Protein AF-A0A3D3TDF0-F1 (afdb_monomer_lite)

Sequence (76 aa):
MENLKKPQINIETVQEYLTKYIFPKQLAELLDEFLYNYMIMLVQLAEEGKIIIDKDTPGFIYYMKLLRDTLRECED

Structure (mmCIF, N/CA/C/O backbone):
data_AF-A0A3D3TDF0-F1
#
_entry.id   AF-A0A3D3TDF0-F1
#
loop_
_atom_site.group_PDB
_atom_site.id
_atom_site.type_symbol
_atom_site.label_atom_id
_atom_site.label_alt_id
_atom_site.label_comp_id
_atom_site.label_asym_id
_atom_site.label_entity_id
_atom_site.label_seq_id
_atom_site.pdbx_PDB_ins_code
_atom_site.Cartn_x
_atom_site.Cartn_y
_atom_site.Cartn_z
_atom_site.occupancy
_atom_site.B_iso_or_equiv
_atom_site.auth_seq_id
_atom_site.auth_comp_id
_atom_site.auth_asym_id
_atom_site.auth_atom_id
_atom_site.pdbx_PDB_model_num
ATOM 1 N N . MET A 1 1 ? -28.220 12.565 -9.553 1.00 39.12 1 MET A N 1
ATOM 2 C CA . MET A 1 1 ? -27.028 11.698 -9.468 1.00 39.12 1 MET A CA 1
ATOM 3 C C . MET A 1 1 ? -26.098 12.138 -10.578 1.00 39.12 1 MET A C 1
ATOM 5 O O . MET A 1 1 ? -26.355 11.823 -11.732 1.00 39.12 1 MET A O 1
ATOM 9 N N . GLU A 1 2 ? -25.123 12.988 -10.262 1.00 45.47 2 GLU A N 1
ATOM 10 C CA . GLU A 1 2 ? -24.119 13.403 -11.241 1.00 45.47 2 GLU A CA 1
ATOM 11 C C . GLU A 1 2 ? -23.278 12.185 -11.618 1.00 45.47 2 GLU A C 1
ATOM 13 O O . GLU A 1 2 ? -22.695 11.527 -10.757 1.00 45.47 2 GLU A O 1
ATOM 18 N N . ASN A 1 3 ? -23.248 11.863 -12.910 1.00 49.69 3 ASN A N 1
ATOM 19 C CA . ASN A 1 3 ? -22.298 10.912 -13.466 1.00 49.69 3 ASN A CA 1
ATOM 20 C C . ASN A 1 3 ? -20.902 11.529 -13.334 1.00 49.69 3 ASN A C 1
ATOM 22 O O . ASN A 1 3 ? -20.430 12.200 -14.253 1.00 49.69 3 ASN A O 1
ATOM 26 N N . LEU A 1 4 ? -20.255 11.330 -12.183 1.00 52.78 4 LEU A N 1
ATOM 27 C CA . LEU A 1 4 ? -18.831 11.584 -12.012 1.00 52.78 4 LEU A CA 1
ATOM 28 C C . LEU A 1 4 ? -18.103 10.687 -13.017 1.00 52.78 4 LEU A C 1
ATOM 30 O O . LEU A 1 4 ? -17.891 9.497 -12.776 1.00 52.78 4 LEU A O 1
ATOM 34 N N . LYS A 1 5 ? -17.781 11.243 -14.192 1.00 56.03 5 LYS A N 1
ATOM 35 C CA . LYS A 1 5 ? -16.868 10.613 -15.145 1.00 56.03 5 LYS A CA 1
ATOM 36 C C . LYS A 1 5 ? -15.615 10.260 -14.354 1.00 56.03 5 LYS A C 1
ATOM 38 O O . LYS A 1 5 ? -14.962 11.161 -13.829 1.00 56.03 5 LYS A O 1
ATOM 43 N N . LYS A 1 6 ? -15.309 8.963 -14.232 1.00 60.09 6 LYS A N 1
ATOM 44 C CA . LYS A 1 6 ? -14.055 8.527 -13.615 1.00 60.09 6 LYS A CA 1
ATOM 45 C C . LYS A 1 6 ? -12.924 9.272 -14.328 1.00 60.09 6 LYS A C 1
ATOM 47 O O . LYS A 1 6 ? -12.892 9.216 -15.561 1.00 60.09 6 LYS A O 1
ATOM 52 N N . PRO A 1 7 ? -12.058 9.999 -13.602 1.00 64.69 7 PRO A N 1
ATOM 53 C CA . PRO A 1 7 ? -10.939 10.677 -14.226 1.00 64.69 7 PRO A CA 1
ATOM 54 C C . PRO A 1 7 ? -10.143 9.642 -15.012 1.00 64.69 7 PRO A C 1
ATOM 56 O O . PRO A 1 7 ? -9.785 8.584 -14.492 1.00 64.69 7 PRO A O 1
ATOM 59 N N . GLN A 1 8 ? -9.954 9.914 -16.299 1.00 71.62 8 GLN A N 1
ATOM 60 C CA . GLN A 1 8 ? -9.203 9.031 -17.169 1.00 71.62 8 GLN A CA 1
ATOM 61 C C . GLN A 1 8 ? -7.733 9.209 -16.804 1.00 71.62 8 GLN A C 1
ATOM 63 O O . GLN A 1 8 ? -7.138 10.250 -17.073 1.00 71.62 8 GLN A O 1
ATOM 68 N N . ILE A 1 9 ? -7.180 8.226 -16.097 1.00 74.19 9 ILE A N 1
ATOM 69 C CA . ILE A 1 9 ? -5.771 8.232 -15.715 1.00 74.19 9 ILE A CA 1
ATOM 70 C C . ILE A 1 9 ? -4.959 8.103 -17.002 1.00 74.19 9 ILE A C 1
ATOM 72 O O . ILE A 1 9 ? -5.147 7.147 -17.757 1.00 74.19 9 ILE A O 1
ATOM 76 N N . ASN A 1 10 ? -4.070 9.064 -17.257 1.00 82.62 10 ASN A N 1
ATOM 77 C CA . ASN A 1 10 ? -3.114 8.947 -18.347 1.00 82.62 10 ASN A CA 1
ATOM 78 C C . ASN A 1 10 ? -2.047 7.916 -17.954 1.00 82.62 10 ASN A C 1
ATOM 80 O O . ASN A 1 10 ? -1.091 8.232 -17.247 1.00 82.62 10 ASN A O 1
ATOM 84 N N . ILE A 1 11 ? -2.251 6.673 -18.392 1.00 78.88 11 ILE A N 1
ATOM 85 C CA . ILE A 1 11 ? -1.359 5.549 -18.096 1.00 78.88 11 ILE A CA 1
ATOM 86 C C . ILE A 1 11 ? 0.057 5.805 -18.620 1.00 78.88 11 ILE A C 1
ATOM 88 O O . ILE A 1 11 ? 1.006 5.406 -17.957 1.00 78.88 11 ILE A O 1
ATOM 92 N N . GLU A 1 12 ? 0.217 6.523 -19.734 1.00 82.00 12 GLU A N 1
ATOM 93 C CA . GLU A 1 12 ? 1.537 6.844 -20.291 1.00 82.00 12 GLU A CA 1
ATOM 94 C C . GLU A 1 12 ? 2.328 7.753 -19.345 1.00 82.00 12 GLU A C 1
ATOM 96 O O . GLU A 1 12 ? 3.495 7.494 -19.066 1.00 82.00 12 GLU A O 1
ATOM 101 N N . THR A 1 13 ? 1.682 8.773 -18.770 1.00 80.19 13 THR A N 1
ATOM 102 C CA . THR A 1 13 ? 2.316 9.653 -17.774 1.00 80.19 13 THR A CA 1
ATOM 103 C C . THR A 1 13 ? 2.693 8.890 -16.507 1.00 80.19 13 THR A C 1
ATOM 105 O O . THR A 1 13 ? 3.752 9.127 -15.929 1.00 80.19 13 THR A O 1
ATOM 108 N N . VAL A 1 14 ? 1.843 7.956 -16.071 1.00 75.88 14 VAL A N 1
ATOM 109 C CA . VAL A 1 14 ? 2.136 7.107 -14.909 1.00 75.88 14 VAL A CA 1
ATOM 110 C C . VAL A 1 14 ? 3.320 6.185 -15.203 1.00 75.88 14 VAL A C 1
ATOM 112 O O . VAL A 1 14 ? 4.223 6.079 -14.381 1.00 75.88 14 VAL A O 1
ATOM 115 N N . GLN A 1 15 ? 3.360 5.563 -16.381 1.00 76.44 15 GLN A N 1
ATOM 116 C CA . GLN A 1 15 ? 4.480 4.724 -16.805 1.00 76.44 15 GLN A CA 1
ATOM 117 C C . GLN A 1 15 ? 5.784 5.516 -16.900 1.00 76.44 15 GLN A C 1
ATOM 119 O O . GLN A 1 15 ? 6.807 5.057 -16.401 1.00 76.44 15 GLN A O 1
ATOM 124 N N . GLU A 1 16 ? 5.761 6.711 -17.491 1.00 81.69 16 GLU A N 1
ATOM 125 C CA . GLU A 1 16 ? 6.936 7.579 -17.565 1.00 81.69 16 GLU A CA 1
ATOM 126 C C . GLU A 1 16 ? 7.441 7.959 -16.167 1.00 81.69 16 GLU A C 1
ATOM 128 O O . GLU A 1 16 ? 8.642 7.900 -15.903 1.00 81.69 16 GLU A O 1
ATOM 133 N N . TYR A 1 17 ? 6.532 8.280 -15.245 1.00 78.38 17 TYR A N 1
ATOM 134 C CA . TYR A 1 17 ? 6.881 8.555 -13.855 1.00 78.38 17 TYR A CA 1
ATOM 135 C C . TYR A 1 17 ? 7.571 7.358 -13.179 1.00 78.38 17 TYR A C 1
ATOM 137 O O . TYR A 1 17 ? 8.661 7.506 -12.624 1.00 78.38 17 TYR A O 1
ATOM 145 N N . LEU A 1 18 ? 6.974 6.168 -13.305 1.00 74.88 18 LEU A N 1
ATOM 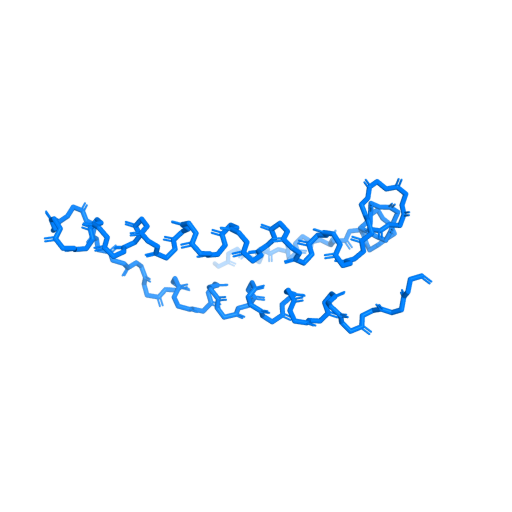146 C CA . LEU A 1 18 ? 7.437 4.909 -12.704 1.00 74.88 18 LEU A CA 1
ATOM 147 C C . LEU A 1 18 ? 8.680 4.295 -13.368 1.00 74.88 18 LEU A C 1
ATOM 149 O O . LEU A 1 18 ? 9.119 3.224 -12.961 1.00 74.88 18 LEU A O 1
ATOM 153 N N . THR A 1 19 ? 9.227 4.924 -14.406 1.00 72.81 19 THR A N 1
ATOM 154 C CA . THR A 1 19 ? 10.419 4.419 -15.109 1.00 72.81 19 THR A CA 1
ATOM 155 C C . THR A 1 19 ? 11.537 5.448 -15.178 1.00 72.81 19 THR A C 1
ATOM 157 O O . THR A 1 19 ? 12.705 5.083 -15.088 1.00 72.81 19 THR A O 1
ATOM 160 N N . LYS A 1 20 ? 11.215 6.740 -15.317 1.00 78.62 20 LYS A N 1
ATOM 161 C CA . LYS A 1 20 ? 12.222 7.807 -15.416 1.00 78.62 20 LYS A CA 1
ATOM 162 C C . LYS A 1 20 ? 12.525 8.501 -14.096 1.00 78.62 20 LYS A C 1
ATOM 164 O O . LYS A 1 20 ? 13.625 9.023 -13.941 1.00 78.62 20 LYS A O 1
ATOM 169 N N . TYR A 1 21 ? 11.555 8.569 -13.186 1.00 80.94 21 TYR A N 1
ATOM 170 C CA . TYR A 1 21 ? 11.663 9.399 -11.982 1.00 80.94 21 TYR A CA 1
ATOM 171 C C . TYR A 1 21 ? 11.774 8.576 -10.706 1.00 80.94 21 TYR A C 1
ATOM 173 O O . TYR A 1 21 ? 12.449 8.997 -9.769 1.00 80.94 21 TYR A O 1
ATOM 181 N N . ILE A 1 22 ? 11.133 7.411 -10.669 1.00 82.38 22 ILE A N 1
ATOM 182 C CA . ILE A 1 22 ? 11.232 6.474 -9.559 1.00 82.38 22 ILE A CA 1
ATOM 183 C C . ILE A 1 22 ? 11.040 5.057 -10.079 1.00 82.38 22 ILE A C 1
ATOM 185 O O . ILE A 1 22 ? 10.082 4.810 -10.803 1.00 82.38 22 ILE A O 1
ATOM 189 N N . PHE A 1 23 ? 11.925 4.130 -9.715 1.00 87.62 23 PHE A N 1
ATOM 190 C CA . PHE A 1 23 ? 11.729 2.727 -10.078 1.00 87.62 23 PHE A CA 1
ATOM 191 C C . PHE A 1 23 ? 10.572 2.122 -9.270 1.00 87.62 23 PHE A C 1
ATOM 193 O O . PHE A 1 23 ? 10.370 2.514 -8.114 1.00 87.62 23 PHE A O 1
ATOM 200 N N . PRO A 1 24 ? 9.834 1.134 -9.809 1.00 89.19 24 PRO A N 1
ATOM 201 C CA . PRO A 1 24 ? 8.684 0.545 -9.121 1.00 89.19 24 PRO A CA 1
ATOM 202 C C . PRO A 1 24 ? 9.008 0.075 -7.697 1.00 89.19 24 PRO A C 1
ATOM 204 O O . PRO A 1 24 ? 8.275 0.392 -6.758 1.00 89.19 24 PRO A O 1
ATOM 207 N N . LYS A 1 25 ? 10.161 -0.578 -7.502 1.00 90.56 25 LYS A N 1
ATOM 208 C CA . LYS A 1 25 ? 10.616 -1.039 -6.181 1.00 90.56 25 LYS A CA 1
ATOM 209 C C . LYS A 1 25 ? 10.877 0.103 -5.201 1.00 90.56 25 LYS A C 1
ATOM 211 O O . LYS A 1 25 ? 10.471 0.010 -4.047 1.00 90.56 25 LYS A O 1
ATOM 216 N N . GLN A 1 26 ? 11.477 1.199 -5.660 1.00 90.44 26 GLN A N 1
ATOM 217 C CA . GLN A 1 26 ? 11.702 2.385 -4.826 1.00 90.44 26 GLN A CA 1
ATOM 218 C C . GLN A 1 26 ? 10.376 3.020 -4.403 1.00 90.44 26 GLN A C 1
ATOM 220 O O . GLN A 1 26 ? 10.207 3.412 -3.251 1.00 90.44 26 GLN A O 1
ATOM 225 N N . LEU A 1 27 ? 9.396 3.084 -5.311 1.00 91.38 27 LEU A N 1
ATOM 226 C CA . LEU A 1 27 ? 8.064 3.557 -4.947 1.00 91.38 27 LEU A CA 1
ATOM 227 C C . LEU A 1 27 ? 7.395 2.616 -3.940 1.00 91.38 27 LEU A C 1
ATOM 229 O O . LEU A 1 27 ? 6.727 3.084 -3.021 1.00 91.38 27 LEU A O 1
ATOM 233 N N . ALA A 1 28 ? 7.584 1.303 -4.074 1.00 93.38 28 ALA A N 1
ATOM 234 C CA . ALA A 1 28 ? 7.068 0.349 -3.104 1.00 93.38 28 ALA A CA 1
ATOM 235 C C . ALA A 1 28 ? 7.672 0.547 -1.703 1.00 93.38 28 ALA A C 1
ATOM 237 O O . ALA A 1 28 ? 6.954 0.417 -0.716 1.00 93.38 28 ALA A O 1
ATOM 238 N N . GLU A 1 29 ? 8.957 0.882 -1.593 1.00 94.00 29 GLU A N 1
ATOM 239 C CA . GLU A 1 29 ? 9.592 1.220 -0.311 1.00 94.00 29 GLU A CA 1
ATOM 240 C C . GLU A 1 29 ? 8.972 2.477 0.312 1.00 94.00 29 GLU A C 1
ATOM 242 O O . GLU A 1 29 ? 8.566 2.447 1.475 1.00 94.00 29 GLU A O 1
ATOM 247 N N . LEU A 1 30 ? 8.790 3.542 -0.477 1.00 93.88 30 LEU A N 1
ATOM 248 C CA . LEU A 1 30 ? 8.131 4.769 -0.012 1.00 93.88 30 LEU A CA 1
ATOM 249 C C . LEU A 1 30 ? 6.681 4.522 0.423 1.00 93.88 30 LEU A C 1
ATOM 251 O O . LEU A 1 30 ? 6.221 5.079 1.420 1.00 93.88 30 LEU A O 1
ATOM 255 N N . LEU A 1 31 ? 5.947 3.684 -0.314 1.00 95.12 31 LEU A N 1
ATOM 256 C CA . LEU A 1 31 ? 4.584 3.299 0.048 1.00 95.12 31 LEU A CA 1
ATOM 257 C C . LEU A 1 31 ? 4.543 2.491 1.345 1.00 95.12 31 LEU A C 1
ATOM 259 O O . LEU A 1 31 ? 3.598 2.643 2.116 1.00 95.12 31 LEU A O 1
ATOM 263 N N . ASP A 1 32 ? 5.540 1.644 1.593 1.00 94.94 32 ASP A N 1
ATOM 264 C CA . ASP A 1 32 ? 5.634 0.870 2.829 1.00 94.94 32 ASP A CA 1
ATOM 265 C C . ASP A 1 32 ? 5.859 1.779 4.040 1.00 94.94 32 ASP A C 1
ATOM 267 O O . ASP A 1 32 ? 5.133 1.684 5.031 1.00 94.94 32 ASP A O 1
ATOM 271 N N . GLU A 1 33 ? 6.800 2.721 3.927 1.00 96.31 33 GLU A N 1
ATOM 272 C CA . GLU A 1 33 ? 7.070 3.718 4.964 1.00 96.31 33 GLU A CA 1
ATOM 273 C C . GLU A 1 33 ? 5.844 4.607 5.218 1.00 96.31 33 GLU A C 1
ATOM 275 O O . GLU A 1 33 ? 5.447 4.827 6.367 1.00 96.31 33 GLU A O 1
ATOM 280 N N . PHE A 1 34 ? 5.190 5.072 4.150 1.00 95.19 34 PHE A N 1
ATOM 281 C CA . PHE A 1 34 ? 3.960 5.851 4.254 1.00 95.19 34 PHE A CA 1
ATOM 282 C C . PHE A 1 34 ? 2.856 5.076 4.980 1.00 95.19 34 PHE A C 1
ATOM 284 O O . PHE A 1 34 ? 2.250 5.605 5.913 1.00 95.19 34 PHE A O 1
ATOM 291 N N . LEU A 1 35 ? 2.597 3.826 4.579 1.00 95.69 35 LEU A N 1
ATOM 292 C CA . LEU A 1 35 ? 1.565 2.991 5.194 1.00 95.69 35 LEU A CA 1
ATOM 293 C C . LEU A 1 35 ? 1.857 2.735 6.670 1.00 95.69 35 LEU A C 1
ATOM 295 O O . LEU A 1 35 ? 0.943 2.822 7.489 1.00 95.69 35 LEU A O 1
ATOM 299 N N . TYR A 1 36 ? 3.113 2.460 7.021 1.00 95.50 36 TYR A N 1
ATOM 300 C CA . TYR A 1 36 ? 3.520 2.282 8.409 1.00 95.50 36 TYR A CA 1
ATOM 301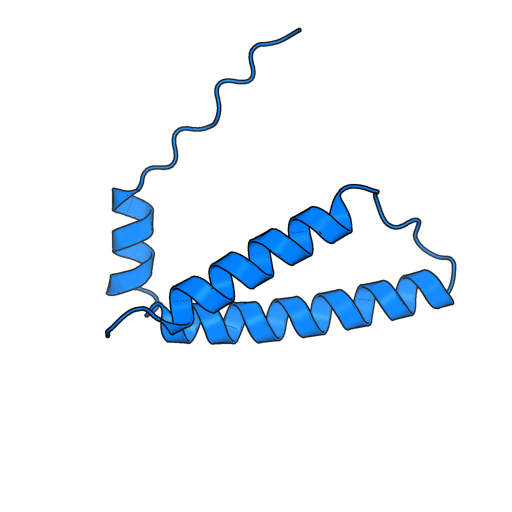 C C . TYR A 1 36 ? 3.238 3.540 9.240 1.00 95.50 36 TYR A C 1
ATOM 303 O O . TYR A 1 36 ? 2.516 3.474 10.236 1.00 95.50 36 TYR A O 1
ATOM 311 N N . ASN A 1 37 ? 3.725 4.701 8.793 1.00 95.94 37 ASN A N 1
ATOM 312 C CA . ASN A 1 37 ? 3.535 5.972 9.495 1.00 95.94 37 ASN A CA 1
ATOM 313 C C . ASN A 1 37 ? 2.052 6.350 9.617 1.00 95.94 37 ASN A C 1
ATOM 315 O O . ASN A 1 37 ? 1.601 6.797 10.673 1.00 95.94 37 ASN A O 1
ATOM 319 N N . TYR A 1 38 ? 1.273 6.122 8.558 1.00 93.38 38 TYR A N 1
ATOM 320 C CA . TYR A 1 38 ? -0.164 6.366 8.558 1.00 93.38 38 TYR A CA 1
ATOM 321 C C . TYR A 1 38 ? -0.898 5.478 9.570 1.00 93.38 38 TYR A C 1
ATOM 323 O O . TYR A 1 38 ? -1.738 5.971 10.322 1.00 93.38 38 TYR A O 1
ATOM 331 N N . MET A 1 39 ? -0.552 4.189 9.649 1.00 93.38 39 MET A N 1
ATOM 332 C CA . MET A 1 39 ? -1.138 3.266 10.625 1.00 93.38 39 MET A CA 1
ATOM 333 C C . MET A 1 39 ? -0.809 3.661 12.065 1.00 93.38 39 MET A C 1
ATOM 335 O O . MET A 1 39 ? -1.701 3.648 12.911 1.00 93.38 39 MET A O 1
ATOM 339 N N . ILE A 1 40 ? 0.438 4.055 12.343 1.00 94.88 40 ILE A N 1
ATOM 340 C CA . ILE A 1 40 ? 0.842 4.544 13.669 1.00 94.88 40 ILE A CA 1
ATOM 341 C C . ILE A 1 40 ? 0.015 5.771 14.063 1.00 94.88 40 ILE A C 1
ATOM 343 O O . ILE A 1 40 ? -0.552 5.804 15.155 1.00 94.88 40 ILE A O 1
ATOM 347 N N . MET A 1 41 ? -0.116 6.743 13.158 1.00 93.12 41 MET A N 1
ATOM 348 C CA . MET A 1 41 ? -0.924 7.940 13.392 1.00 93.12 41 MET A CA 1
ATOM 349 C C . MET A 1 41 ? -2.400 7.595 13.640 1.00 93.12 41 MET A C 1
ATOM 351 O O . MET A 1 41 ? -3.008 8.145 14.556 1.00 93.12 41 MET A O 1
ATOM 355 N N . LEU A 1 42 ? -2.983 6.679 12.858 1.00 90.88 42 LEU A N 1
ATOM 356 C CA . LEU A 1 42 ? -4.371 6.249 13.050 1.00 90.88 42 LEU A CA 1
ATOM 357 C C . LEU A 1 42 ? -4.595 5.624 14.428 1.00 90.88 42 LEU A C 1
ATOM 359 O O . LEU A 1 42 ? -5.585 5.948 15.079 1.00 90.88 42 LEU A O 1
ATOM 363 N N . VAL A 1 43 ? -3.685 4.755 14.876 1.00 90.38 43 VAL A N 1
ATOM 364 C CA . VAL A 1 43 ? -3.766 4.126 16.202 1.00 90.38 43 VAL A CA 1
ATOM 365 C C . VAL A 1 43 ? -3.680 5.184 17.299 1.00 90.38 43 VAL A C 1
ATOM 367 O O . VAL A 1 43 ? -4.556 5.226 18.157 1.00 90.38 43 VAL A O 1
ATOM 370 N N . GLN A 1 44 ? -2.696 6.084 17.231 1.00 91.31 44 GLN A N 1
ATOM 371 C CA . GLN A 1 44 ? -2.527 7.156 18.217 1.00 91.31 44 GLN A CA 1
ATOM 372 C C . GLN A 1 44 ? -3.775 8.039 18.322 1.00 91.31 44 GLN A C 1
ATOM 374 O O . GLN A 1 44 ? -4.295 8.272 19.410 1.00 91.31 44 GLN A O 1
ATOM 379 N N . LEU A 1 45 ? -4.302 8.496 17.186 1.00 88.94 45 LEU A N 1
ATOM 380 C CA . LEU A 1 45 ? -5.480 9.359 17.168 1.00 88.94 45 LEU A CA 1
ATOM 381 C C . LEU A 1 45 ? -6.752 8.635 17.637 1.00 88.94 45 LEU A C 1
ATOM 383 O O . LEU A 1 45 ? -7.632 9.273 18.221 1.00 88.94 45 LEU A O 1
ATOM 387 N 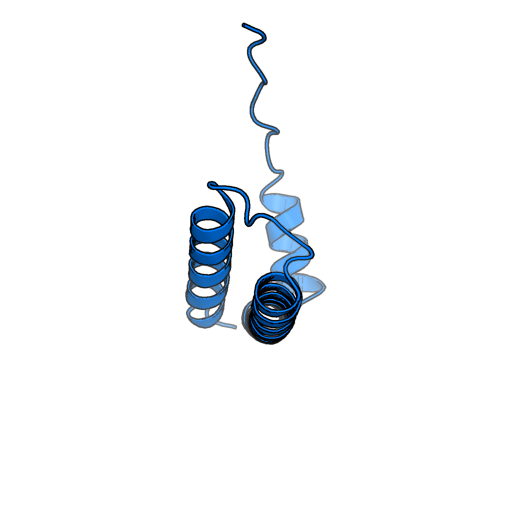N 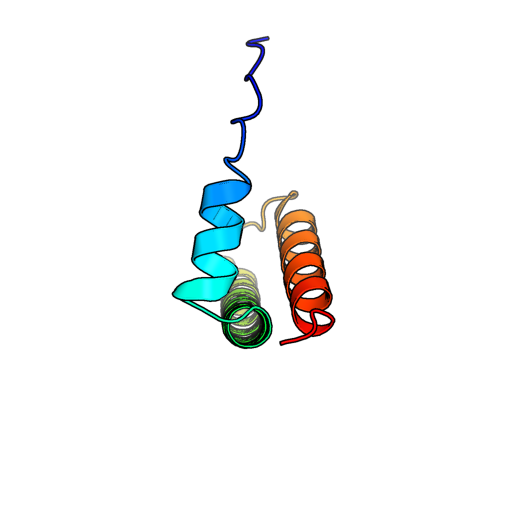. ALA A 1 46 ? -6.862 7.328 17.386 1.00 87.31 46 ALA A N 1
ATOM 388 C CA . ALA A 1 46 ? -7.969 6.513 17.874 1.00 87.31 46 ALA A CA 1
ATOM 389 C C . ALA A 1 46 ? -7.898 6.309 19.397 1.00 87.31 46 ALA A C 1
ATOM 391 O O . ALA A 1 46 ? -8.914 6.466 20.072 1.00 87.31 46 ALA A O 1
ATOM 392 N N . GLU A 1 47 ? -6.713 6.020 19.947 1.00 88.62 47 GLU A N 1
ATOM 393 C CA . GLU A 1 47 ? -6.491 5.885 21.396 1.00 88.62 47 GLU A CA 1
ATOM 394 C C . GLU A 1 47 ? -6.779 7.188 22.148 1.00 88.62 47 GLU A C 1
ATOM 396 O O . GLU A 1 47 ? -7.378 7.176 23.223 1.00 88.62 47 GLU A O 1
ATOM 401 N N . GLU A 1 48 ? -6.415 8.327 21.560 1.00 91.06 48 GLU A N 1
ATOM 402 C CA . GLU A 1 48 ? -6.703 9.650 22.115 1.00 91.06 48 GLU A CA 1
ATOM 403 C C . GLU A 1 48 ? -8.173 10.082 21.937 1.00 91.06 48 GLU A C 1
ATOM 405 O O . GLU A 1 48 ? -8.552 11.168 22.379 1.00 91.06 48 GLU A O 1
ATOM 410 N N . GLY A 1 49 ? -9.002 9.274 21.264 1.00 86.38 49 GLY A N 1
ATOM 411 C CA . GLY A 1 49 ? -10.400 9.594 20.962 1.00 86.38 49 GLY A CA 1
ATOM 412 C C . GLY A 1 49 ? -10.571 10.813 20.047 1.00 86.38 49 GLY A C 1
ATOM 413 O O . GLY A 1 49 ? -11.638 11.428 20.030 1.00 86.38 49 GLY A O 1
ATOM 414 N N . LYS A 1 50 ? -9.522 11.197 19.309 1.00 82.81 50 LYS A N 1
ATOM 415 C CA . LYS A 1 50 ? -9.480 12.420 18.491 1.00 82.81 50 LYS A CA 1
ATOM 416 C C . LYS A 1 50 ? -10.067 12.239 17.097 1.00 82.81 50 LYS A C 1
ATOM 418 O O . LYS A 1 50 ? -10.366 13.237 16.443 1.00 82.81 50 LYS A O 1
ATOM 423 N N . ILE A 1 51 ? -10.226 11.000 16.631 1.00 81.25 51 ILE A N 1
ATOM 424 C CA . ILE A 1 51 ? -10.802 10.709 15.315 1.00 81.25 51 ILE A CA 1
ATOM 425 C C . ILE A 1 51 ? -11.828 9.583 15.377 1.00 81.25 51 ILE A C 1
ATOM 427 O O . ILE A 1 51 ? -11.722 8.652 16.172 1.00 81.25 51 ILE A O 1
ATOM 431 N N . ILE A 1 52 ? -12.786 9.648 14.458 1.00 79.31 52 ILE A N 1
ATOM 432 C CA . ILE A 1 52 ? -13.581 8.497 14.043 1.00 79.31 52 ILE A CA 1
ATOM 433 C C . ILE A 1 52 ? -12.987 8.045 12.715 1.00 79.31 52 ILE A C 1
ATOM 435 O O . ILE A 1 52 ? -12.917 8.831 11.770 1.00 79.31 52 ILE A O 1
ATOM 439 N N . ILE A 1 53 ? -12.525 6.798 12.656 1.00 80.56 53 ILE A N 1
ATOM 440 C CA . ILE A 1 53 ? -11.984 6.226 11.423 1.00 80.56 53 ILE A CA 1
ATOM 441 C C . ILE A 1 53 ? -13.136 6.095 10.426 1.00 80.56 53 ILE A C 1
ATOM 443 O O . ILE A 1 53 ? -14.121 5.404 10.696 1.00 80.56 53 ILE A O 1
ATOM 447 N N . ASP A 1 54 ? -13.013 6.771 9.283 1.00 86.38 54 ASP A N 1
ATOM 448 C CA . ASP A 1 54 ? -13.994 6.661 8.210 1.00 86.38 54 ASP A CA 1
ATOM 449 C C . ASP A 1 54 ? -14.097 5.202 7.740 1.00 86.38 54 ASP A C 1
ATOM 451 O O . ASP A 1 54 ? -13.082 4.508 7.612 1.00 86.38 54 ASP A O 1
ATOM 455 N N . LYS A 1 55 ? -15.322 4.742 7.468 1.00 86.62 55 LYS A N 1
ATOM 456 C CA . LYS A 1 55 ? -15.631 3.361 7.066 1.00 86.62 55 LYS A CA 1
ATOM 457 C C . LYS A 1 55 ? -14.860 2.888 5.826 1.00 86.62 55 LYS A C 1
ATOM 459 O O . LYS A 1 55 ? -14.667 1.685 5.671 1.00 86.62 55 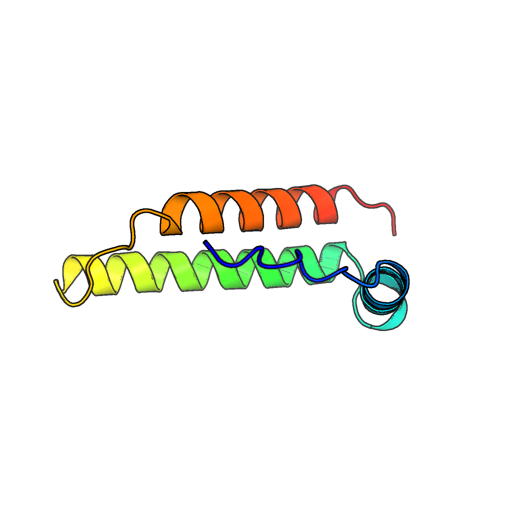LYS A O 1
ATOM 464 N N . ASP A 1 56 ? -14.422 3.808 4.968 1.00 88.62 56 ASP A N 1
ATOM 465 C CA . ASP A 1 56 ? -13.712 3.504 3.727 1.00 88.62 56 ASP A CA 1
ATOM 466 C C . ASP A 1 56 ? -12.183 3.440 3.938 1.00 88.62 56 ASP A C 1
ATOM 468 O O . ASP A 1 56 ? -11.461 2.896 3.097 1.00 88.62 56 ASP A O 1
ATOM 472 N N . THR A 1 57 ? -11.678 3.904 5.091 1.00 88.94 57 THR A N 1
ATOM 473 C CA . THR A 1 57 ? -10.245 3.893 5.454 1.00 88.94 57 THR A CA 1
ATOM 474 C C . THR A 1 57 ? -9.608 2.501 5.349 1.00 88.94 57 THR A C 1
ATOM 476 O O . THR A 1 57 ? -8.550 2.385 4.725 1.00 88.94 57 THR A O 1
ATOM 479 N N . PRO A 1 58 ? -10.218 1.414 5.870 1.00 90.44 58 PRO A N 1
ATOM 480 C CA . PRO A 1 58 ? -9.660 0.071 5.706 1.00 90.44 58 PRO A CA 1
ATOM 481 C C . PRO A 1 58 ? -9.526 -0.350 4.236 1.00 90.44 58 PRO A C 1
ATOM 483 O O . PRO A 1 58 ? -8.536 -0.978 3.859 1.00 90.44 58 PRO A O 1
ATOM 486 N N . GLY A 1 59 ? -10.498 0.021 3.395 1.00 92.81 59 GLY A N 1
ATOM 487 C CA . GLY A 1 59 ? -10.468 -0.261 1.960 1.00 92.81 59 GLY A CA 1
ATOM 488 C C . GLY A 1 59 ? -9.351 0.503 1.253 1.00 92.81 59 GLY A C 1
ATOM 489 O O . GLY A 1 59 ? -8.623 -0.071 0.446 1.00 92.81 59 GLY A O 1
ATOM 490 N N . PHE A 1 60 ? -9.157 1.774 1.606 1.00 91.56 60 PHE A N 1
ATOM 491 C CA . PHE A 1 60 ? -8.043 2.573 1.102 1.00 91.56 60 PHE A CA 1
ATOM 492 C C . PHE A 1 60 ? -6.683 1.956 1.465 1.00 91.56 60 PHE A C 1
ATOM 494 O O . PHE A 1 60 ? -5.856 1.743 0.578 1.00 91.56 60 PHE A O 1
ATOM 501 N N . ILE A 1 61 ? -6.476 1.588 2.735 1.00 94.25 61 ILE A N 1
ATOM 502 C CA . ILE A 1 61 ? -5.242 0.924 3.192 1.00 94.25 61 ILE A CA 1
ATOM 503 C C . ILE A 1 61 ? -5.010 -0.378 2.418 1.00 94.25 61 ILE A C 1
ATOM 505 O O . ILE A 1 61 ? -3.889 -0.650 1.987 1.00 94.25 61 ILE A O 1
ATOM 509 N N . TYR A 1 62 ? -6.065 -1.167 2.196 1.00 94.81 62 TYR A N 1
ATOM 510 C CA . TYR A 1 62 ? -5.981 -2.396 1.412 1.00 94.81 62 TYR A CA 1
ATOM 511 C C . TYR A 1 62 ? -5.509 -2.143 -0.027 1.00 94.81 62 TYR A C 1
ATOM 513 O O . TYR A 1 62 ? -4.582 -2.812 -0.485 1.00 94.81 62 TYR A O 1
ATOM 521 N N . TYR A 1 63 ? -6.086 -1.167 -0.734 1.00 94.81 63 TYR A N 1
ATOM 522 C CA . TYR A 1 63 ? -5.674 -0.862 -2.109 1.00 94.81 63 TYR A CA 1
ATOM 523 C C . TYR A 1 63 ? -4.245 -0.321 -2.188 1.00 94.81 63 TYR A C 1
ATOM 525 O O . TYR A 1 63 ? -3.502 -0.690 -3.095 1.00 94.81 63 TYR A O 1
ATOM 533 N N . MET A 1 64 ? -3.832 0.497 -1.219 1.00 94.31 64 MET A N 1
ATOM 534 C CA . MET A 1 64 ? -2.457 0.994 -1.136 1.00 94.31 64 MET A CA 1
ATOM 535 C C . MET A 1 64 ? -1.458 -0.137 -0.874 1.00 94.31 64 MET A C 1
ATOM 537 O O . MET A 1 64 ? -0.404 -0.193 -1.507 1.00 94.31 64 MET A O 1
ATOM 541 N N . LYS A 1 65 ? -1.812 -1.086 0.002 1.00 95.31 65 LYS A N 1
ATOM 542 C CA . LYS A 1 65 ? -1.029 -2.304 0.227 1.00 95.31 65 LYS A CA 1
ATOM 543 C C . LYS A 1 65 ? -0.919 -3.137 -1.053 1.00 95.31 65 LYS A C 1
ATOM 545 O O . LYS A 1 65 ? 0.176 -3.565 -1.401 1.00 95.31 65 LYS A O 1
ATOM 550 N N . LEU A 1 66 ? -2.029 -3.340 -1.764 1.00 95.69 66 LEU A N 1
ATOM 551 C CA . LEU A 1 66 ? -2.049 -4.100 -3.014 1.00 95.69 66 LEU A CA 1
ATOM 552 C C . LEU A 1 66 ? -1.161 -3.453 -4.085 1.00 95.69 66 LEU A C 1
ATOM 554 O O . LEU A 1 66 ? -0.424 -4.155 -4.774 1.00 95.69 66 LEU A O 1
ATOM 558 N N . LEU A 1 67 ? -1.198 -2.123 -4.204 1.00 92.75 67 LEU A N 1
ATOM 559 C CA . LEU A 1 67 ? -0.330 -1.378 -5.113 1.00 92.75 67 LEU A CA 1
ATOM 560 C C . LEU A 1 67 ? 1.146 -1.571 -4.754 1.00 92.75 67 LEU A C 1
ATOM 562 O O . LEU A 1 67 ? 1.937 -1.918 -5.625 1.00 92.75 67 LEU A O 1
ATOM 566 N N . ARG A 1 68 ? 1.508 -1.400 -3.477 1.00 94.50 68 ARG A N 1
ATOM 567 C CA . ARG A 1 68 ? 2.869 -1.647 -2.981 1.00 94.50 68 ARG A CA 1
ATOM 568 C C . ARG A 1 68 ? 3.342 -3.060 -3.324 1.00 94.50 68 ARG A C 1
ATOM 570 O O . ARG A 1 68 ? 4.443 -3.219 -3.837 1.00 94.50 68 ARG A O 1
ATOM 577 N N . ASP A 1 69 ? 2.518 -4.066 -3.046 1.00 94.56 69 ASP A N 1
ATOM 578 C CA . ASP A 1 69 ? 2.858 -5.468 -3.304 1.00 94.56 69 ASP A CA 1
ATOM 579 C C . ASP A 1 69 ? 3.032 -5.714 -4.811 1.00 94.56 69 ASP A C 1
ATOM 581 O O . ASP A 1 69 ? 4.010 -6.324 -5.219 1.00 94.56 69 ASP A O 1
ATOM 585 N N . THR A 1 70 ? 2.165 -5.138 -5.650 1.00 92.62 70 THR A N 1
ATOM 586 C CA . THR A 1 70 ? 2.282 -5.225 -7.118 1.00 92.62 70 THR A CA 1
ATOM 587 C C . THR A 1 70 ? 3.580 -4.594 -7.628 1.00 92.62 70 THR A C 1
ATOM 589 O O . THR A 1 70 ? 4.247 -5.166 -8.482 1.00 92.62 70 THR A O 1
ATOM 592 N N . LEU A 1 71 ? 3.960 -3.430 -7.094 1.00 90.75 71 LEU A N 1
ATOM 593 C CA . LEU A 1 71 ? 5.173 -2.715 -7.497 1.00 90.75 71 LEU A CA 1
ATOM 594 C C . LEU A 1 71 ? 6.465 -3.458 -7.113 1.00 90.75 71 LEU A C 1
ATOM 596 O O . LEU A 1 71 ? 7.475 -3.293 -7.792 1.00 90.75 71 LEU A O 1
ATOM 600 N N . ARG A 1 72 ? 6.446 -4.278 -6.050 1.00 90.88 72 ARG A N 1
ATOM 601 C CA . ARG A 1 72 ? 7.595 -5.113 -5.644 1.00 90.88 72 ARG A CA 1
ATOM 602 C C . ARG A 1 72 ? 7.878 -6.254 -6.617 1.00 90.88 72 ARG A C 1
ATOM 604 O O . ARG A 1 72 ? 9.033 -6.648 -6.750 1.00 90.88 72 ARG A O 1
ATOM 611 N N . GLU A 1 73 ? 6.841 -6.756 -7.278 1.00 89.25 73 GLU A N 1
ATOM 612 C CA . GLU A 1 73 ? 6.930 -7.854 -8.247 1.00 89.25 73 GLU A CA 1
ATOM 613 C C . GLU A 1 73 ? 7.321 -7.375 -9.657 1.00 89.25 73 GLU A C 1
ATOM 615 O O . GLU A 1 73 ? 7.521 -8.192 -10.554 1.00 89.25 73 GLU A O 1
ATOM 620 N N . CYS A 1 74 ? 7.426 -6.061 -9.886 1.00 84.44 74 CYS A N 1
ATOM 621 C CA . CYS A 1 74 ? 7.919 -5.536 -11.155 1.00 84.44 74 CYS A CA 1
ATOM 622 C C . CYS A 1 74 ? 9.420 -5.837 -11.321 1.00 84.44 74 CYS A C 1
ATOM 624 O O . CYS A 1 74 ? 10.223 -5.587 -10.417 1.00 84.44 74 CYS A O 1
ATOM 626 N N . GLU A 1 75 ? 9.792 -6.354 -12.493 1.00 68.25 75 GLU A N 1
ATOM 627 C CA . GLU A 1 75 ? 11.192 -6.434 -12.926 1.00 68.25 75 GLU A CA 1
ATOM 628 C C . GLU A 1 75 ? 11.753 -5.015 -13.153 1.00 68.25 75 GLU A C 1
ATOM 630 O O . GLU A 1 75 ? 10.991 -4.098 -13.475 1.00 68.25 75 GLU A O 1
ATOM 635 N N . ASP A 1 76 ? 13.061 -4.838 -12.923 1.00 60.56 76 ASP A N 1
ATOM 636 C CA . ASP A 1 76 ? 13.754 -3.542 -13.057 1.00 60.56 76 ASP A CA 1
ATOM 637 C C . ASP A 1 76 ? 14.030 -3.170 -14.523 1.00 60.56 76 ASP A C 1
ATOM 639 O O . ASP A 1 76 ? 14.421 -4.072 -15.304 1.00 60.56 76 ASP A O 1
#

pLDDT: mean 84.28, std 12.76, range [39.12, 96.31]

Radius of gyration: 15.89 Å; chains: 1; bounding box: 41×21×42 Å

Foldseek 3Di:
DDPPPDPDDPVVVVVCCCPVPHPLLRVLVVLVVVLVVVVVVVVVCVVVVNDDPPPCNVVVSVVSNVSSVVSNPDDD

Secondary str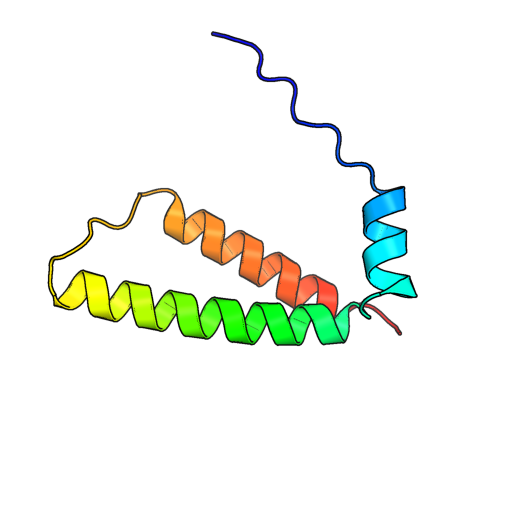ucture (DSSP, 8-state):
----PPP---HHHHHHIIIIIS-HHHHHHHHHHHHHHHHHHHHHHHHTT--PPPTTHHHHHHHHHHHHHHHHTS--